Protein AF-A0A6A1VSX9-F1 (afdb_monomer)

Nearest PDB structures (foldseek):
  8qey-assembly1_A  TM=4.353E-01  e=7.539E+00  Homo sapiens

Structure (mmCIF, N/CA/C/O backbone):
data_AF-A0A6A1VSX9-F1
#
_entry.id   AF-A0A6A1VSX9-F1
#
loop_
_atom_site.group_PDB
_atom_site.id
_atom_site.type_symbol
_atom_site.label_atom_id
_atom_site.label_alt_id
_atom_site.label_comp_id
_atom_site.label_asym_id
_atom_site.label_entity_id
_atom_site.label_seq_id
_atom_site.pdb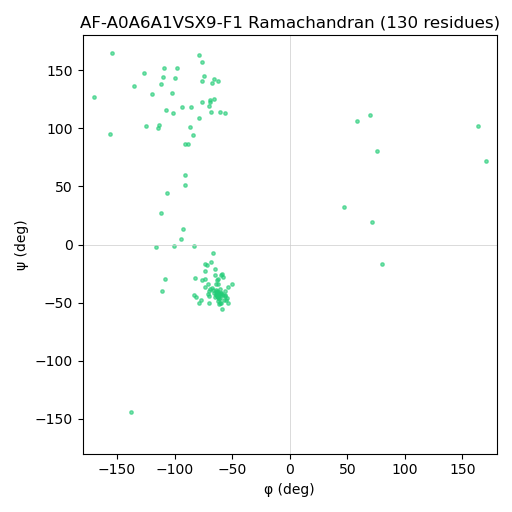x_PDB_ins_code
_atom_site.Cartn_x
_atom_site.Cartn_y
_atom_site.Cartn_z
_atom_site.occupancy
_atom_site.B_iso_or_equiv
_atom_site.auth_seq_id
_atom_site.auth_comp_id
_atom_site.auth_asym_id
_atom_site.auth_atom_id
_atom_site.pdbx_PDB_model_num
ATOM 1 N N . MET A 1 1 ? -15.365 16.028 -30.627 1.00 39.03 1 MET A N 1
ATOM 2 C CA . MET A 1 1 ? -14.387 14.936 -30.837 1.00 39.03 1 MET A CA 1
ATOM 3 C C . MET A 1 1 ? -14.257 14.168 -29.531 1.00 39.03 1 MET A C 1
ATOM 5 O O . MET A 1 1 ? -13.994 14.803 -28.519 1.00 39.03 1 MET A O 1
ATOM 9 N N . ARG A 1 2 ? -14.523 12.854 -29.510 1.00 47.75 2 ARG A N 1
ATOM 10 C CA . ARG A 1 2 ? -14.341 12.032 -28.299 1.00 47.75 2 ARG A CA 1
ATOM 11 C C . ARG A 1 2 ? -12.842 11.781 -28.134 1.00 47.75 2 ARG A C 1
ATOM 13 O O . ARG A 1 2 ? -12.223 11.285 -29.070 1.00 47.75 2 ARG A O 1
ATOM 20 N N . LYS A 1 3 ? -12.261 12.159 -26.993 1.00 51.34 3 LYS A N 1
ATOM 21 C CA . LYS A 1 3 ? -10.903 11.739 -26.628 1.00 51.34 3 LYS A CA 1
ATOM 22 C C . LYS A 1 3 ? -10.914 10.216 -26.549 1.00 51.34 3 LYS A C 1
ATOM 24 O O . LYS A 1 3 ? -11.628 9.658 -25.725 1.00 51.34 3 LYS A O 1
ATOM 29 N N . ILE A 1 4 ? -10.182 9.565 -27.441 1.00 61.75 4 ILE A N 1
ATOM 30 C CA . ILE A 1 4 ? -9.885 8.144 -27.309 1.00 61.75 4 ILE A CA 1
ATOM 31 C C . ILE A 1 4 ? -8.763 8.087 -26.280 1.00 61.75 4 ILE A C 1
ATOM 33 O O . ILE A 1 4 ? -7.661 8.570 -26.535 1.00 61.75 4 ILE A O 1
ATOM 37 N N . GLU A 1 5 ? -9.074 7.601 -25.086 1.00 64.00 5 GLU A N 1
ATOM 38 C CA . GLU A 1 5 ? -8.048 7.296 -24.102 1.00 64.00 5 GLU A CA 1
ATOM 39 C C . GLU A 1 5 ? -7.198 6.138 -24.644 1.00 64.00 5 GLU A C 1
ATOM 41 O O . GLU A 1 5 ? -7.721 5.105 -25.062 1.00 64.00 5 GLU A O 1
ATOM 46 N N . CYS A 1 6 ? -5.885 6.345 -24.709 1.00 68.31 6 CYS A N 1
ATOM 47 C CA . CYS A 1 6 ? -4.939 5.356 -25.202 1.00 68.31 6 CYS A CA 1
ATOM 48 C C . CYS A 1 6 ? -4.172 4.810 -24.000 1.00 68.31 6 CYS A C 1
ATOM 50 O O . CYS A 1 6 ? -3.473 5.563 -23.322 1.00 68.31 6 CYS A O 1
ATOM 52 N N . TYR A 1 7 ? -4.329 3.520 -23.718 1.00 69.31 7 TYR A N 1
ATOM 53 C CA . TYR A 1 7 ? -3.715 2.866 -22.565 1.00 69.31 7 TYR A CA 1
ATOM 54 C C . TYR A 1 7 ? -2.626 1.907 -23.038 1.00 69.31 7 TYR A C 1
ATOM 56 O O . TYR A 1 7 ? -2.774 1.242 -24.064 1.00 69.31 7 TYR A O 1
ATOM 64 N N . SER A 1 8 ? -1.547 1.795 -22.265 1.00 74.12 8 SER A N 1
ATOM 65 C CA . SER A 1 8 ? -0.531 0.762 -22.470 1.00 74.12 8 SER A CA 1
ATOM 66 C C . SER A 1 8 ? -0.438 -0.103 -21.221 1.00 74.12 8 SER A C 1
ATOM 68 O O . SER A 1 8 ? -0.327 0.419 -20.113 1.00 74.12 8 SER A O 1
ATOM 70 N N . VAL A 1 9 ? -0.507 -1.423 -21.393 1.00 80.44 9 VAL A N 1
ATOM 71 C CA . VAL A 1 9 ? -0.403 -2.369 -20.278 1.00 80.44 9 VAL A CA 1
ATOM 72 C C . VAL A 1 9 ? 1.070 -2.661 -20.023 1.00 80.44 9 VAL A C 1
ATOM 74 O O . VAL A 1 9 ? 1.765 -3.198 -20.886 1.00 80.44 9 VAL A O 1
ATOM 77 N N . GLN A 1 10 ? 1.539 -2.322 -18.826 1.00 82.75 10 GLN A N 1
ATOM 78 C CA . GLN A 1 10 ? 2.898 -2.606 -18.374 1.00 82.75 10 GLN A CA 1
ATOM 79 C C . GLN A 1 10 ? 2.885 -3.810 -17.436 1.00 82.75 10 GLN A C 1
ATOM 81 O O . GLN A 1 10 ? 2.101 -3.868 -16.492 1.00 82.75 10 GLN A O 1
ATOM 86 N N . LYS A 1 11 ? 3.769 -4.780 -17.683 1.00 86.88 11 LYS A N 1
ATOM 87 C CA . LYS A 1 11 ? 3.873 -5.967 -16.827 1.00 86.88 11 LYS A CA 1
ATOM 88 C C . LYS A 1 11 ? 4.553 -5.630 -15.500 1.00 86.88 11 LYS A C 1
ATOM 90 O O . LYS A 1 11 ? 5.498 -4.832 -15.444 1.00 86.88 11 LYS A O 1
ATOM 95 N N . VAL A 1 12 ? 4.092 -6.304 -14.453 1.00 89.19 12 VAL A N 1
ATOM 96 C CA . VAL A 1 12 ? 4.603 -6.209 -13.085 1.00 89.19 12 VAL A CA 1
ATOM 97 C C . VAL A 1 12 ? 4.935 -7.613 -12.581 1.00 89.19 12 VAL A C 1
ATOM 99 O O . VAL A 1 12 ? 4.300 -8.586 -12.987 1.00 89.19 12 VAL A O 1
ATOM 102 N N . ALA A 1 13 ? 5.952 -7.734 -11.728 1.00 87.88 13 ALA A N 1
ATOM 103 C CA . ALA A 1 13 ? 6.303 -9.005 -11.101 1.00 87.88 13 ALA A CA 1
ATOM 104 C C . ALA A 1 13 ? 5.210 -9.473 -10.119 1.00 87.88 13 ALA A C 1
ATOM 106 O O . ALA A 1 13 ? 4.670 -8.677 -9.353 1.00 87.88 13 ALA A O 1
ATOM 107 N N . GLY A 1 14 ? 4.908 -10.774 -10.130 1.00 85.19 14 GLY A N 1
ATOM 108 C CA . GLY A 1 14 ? 3.950 -11.415 -9.222 1.00 85.19 14 GLY A CA 1
ATOM 109 C C . GLY A 1 14 ? 4.609 -11.949 -7.948 1.00 85.19 14 GLY A C 1
ATOM 110 O O . GLY A 1 14 ? 4.576 -13.149 -7.706 1.00 85.19 14 GLY A O 1
ATOM 111 N N . ASP A 1 15 ? 5.245 -11.081 -7.159 1.00 85.75 15 ASP A N 1
ATOM 112 C CA . ASP A 1 15 ? 6.007 -11.426 -5.942 1.00 85.75 15 ASP A CA 1
ATOM 113 C C . ASP A 1 15 ? 5.345 -10.914 -4.647 1.00 85.75 15 ASP A C 1
ATOM 115 O O . ASP A 1 15 ? 6.019 -10.612 -3.662 1.00 85.75 15 ASP A O 1
ATOM 119 N N . GLY A 1 16 ? 4.020 -10.752 -4.675 1.00 84.62 16 GLY A N 1
ATOM 120 C CA . GLY A 1 16 ? 3.218 -10.168 -3.598 1.00 84.62 16 GLY A CA 1
ATOM 121 C C . GLY A 1 16 ? 3.224 -8.639 -3.549 1.00 84.62 16 GLY A C 1
ATOM 122 O O . GLY A 1 16 ? 2.302 -8.046 -3.011 1.00 84.62 16 GLY A O 1
ATOM 123 N N . ARG A 1 17 ? 4.171 -7.968 -4.215 1.00 88.88 17 ARG A N 1
ATOM 124 C CA . ARG A 1 17 ? 4.239 -6.494 -4.282 1.00 88.88 17 ARG A CA 1
ATOM 125 C C . ARG A 1 17 ? 3.528 -5.915 -5.502 1.00 88.88 17 ARG A C 1
ATOM 127 O O . ARG A 1 17 ? 3.766 -4.760 -5.846 1.00 88.88 17 ARG A O 1
ATOM 134 N N . CYS A 1 18 ? 2.723 -6.707 -6.207 1.00 90.25 18 CYS A N 1
ATOM 135 C CA . CYS A 1 18 ? 2.202 -6.349 -7.527 1.00 90.25 18 CYS A CA 1
ATOM 136 C C . CYS A 1 18 ? 1.441 -5.012 -7.525 1.00 90.25 18 CYS A C 1
ATOM 138 O O . CYS A 1 18 ? 1.720 -4.179 -8.385 1.00 90.25 18 CYS A O 1
ATOM 140 N N . LEU A 1 19 ? 0.577 -4.767 -6.532 1.00 90.12 19 LEU A N 1
ATOM 141 C CA . LEU A 1 19 ?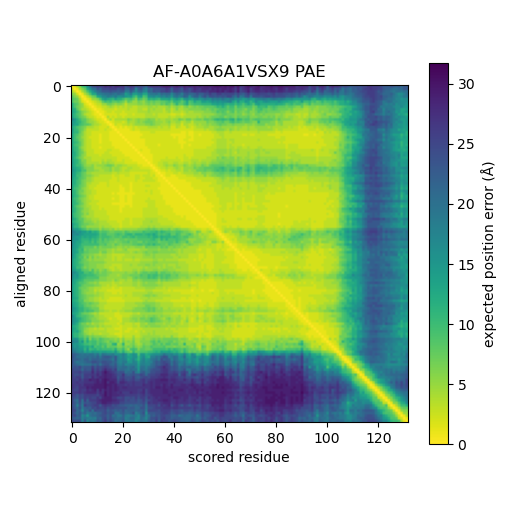 -0.137 -3.494 -6.377 1.00 90.12 19 LEU A CA 1
ATOM 142 C C . LEU A 1 19 ? 0.835 -2.312 -6.225 1.00 90.12 19 LEU A C 1
ATOM 144 O O . LEU A 1 19 ? 0.807 -1.362 -7.006 1.00 90.12 19 LEU A O 1
ATOM 148 N N . PHE A 1 20 ? 1.738 -2.393 -5.248 1.00 90.75 20 PHE A N 1
ATOM 149 C CA . PHE A 1 20 ? 2.685 -1.320 -4.942 1.00 90.75 20 PHE A CA 1
ATOM 150 C C . PHE A 1 20 ? 3.647 -1.049 -6.104 1.00 90.75 20 PHE A C 1
ATOM 152 O O . PHE A 1 20 ? 3.900 0.103 -6.450 1.00 90.75 20 PHE A O 1
ATOM 159 N N . ARG A 1 21 ? 4.135 -2.101 -6.775 1.00 91.06 21 ARG A N 1
ATOM 160 C CA . ARG A 1 21 ? 4.963 -1.969 -7.981 1.00 91.06 21 ARG A CA 1
ATOM 161 C C . ARG A 1 21 ? 4.186 -1.311 -9.123 1.00 91.06 21 ARG A C 1
ATOM 163 O O . ARG A 1 21 ? 4.760 -0.488 -9.831 1.00 91.06 21 ARG A O 1
ATOM 170 N N . ALA A 1 22 ? 2.906 -1.638 -9.313 1.00 90.00 22 ALA A N 1
ATOM 171 C CA . ALA A 1 22 ? 2.078 -1.005 -10.340 1.00 90.00 22 ALA A CA 1
ATOM 172 C C . ALA A 1 22 ? 1.930 0.505 -10.091 1.00 90.00 22 ALA A C 1
ATOM 174 O O . ALA A 1 22 ? 2.148 1.298 -11.009 1.00 90.00 22 ALA A O 1
ATOM 175 N N . LEU A 1 23 ? 1.662 0.902 -8.842 1.00 88.75 23 LEU A N 1
ATOM 176 C CA . LEU A 1 23 ? 1.581 2.308 -8.431 1.00 88.75 23 LEU A CA 1
ATOM 177 C C . LEU A 1 23 ? 2.898 3.050 -8.669 1.00 88.75 23 LEU A C 1
ATOM 179 O O . LEU A 1 23 ? 2.927 4.097 -9.312 1.00 88.75 23 LEU A O 1
ATOM 183 N N . VAL A 1 24 ? 4.006 2.478 -8.206 1.00 89.81 24 VAL A N 1
ATOM 184 C CA . VAL A 1 24 ? 5.342 3.065 -8.340 1.00 89.81 24 VAL A CA 1
ATOM 185 C C . VAL A 1 24 ? 5.766 3.212 -9.803 1.00 89.81 24 VAL A C 1
ATOM 187 O O . VAL A 1 24 ? 6.266 4.269 -10.195 1.00 89.81 24 VAL A O 1
ATOM 190 N N . LYS A 1 25 ? 5.526 2.194 -10.639 1.00 88.00 25 LYS A N 1
ATOM 191 C CA . LYS A 1 25 ? 5.773 2.282 -12.086 1.00 88.00 25 LYS A CA 1
ATOM 192 C C . LYS A 1 25 ? 4.902 3.345 -12.742 1.00 88.00 25 LYS A C 1
ATOM 194 O O . LYS A 1 25 ? 5.395 4.088 -13.585 1.00 88.00 25 LYS A O 1
ATOM 199 N N . GLY A 1 26 ? 3.633 3.433 -12.346 1.00 84.12 26 GLY A N 1
ATOM 200 C CA . GLY A 1 26 ? 2.711 4.459 -12.822 1.00 84.12 26 GLY A CA 1
ATOM 201 C C . GLY A 1 26 ? 3.180 5.873 -12.484 1.00 84.12 26 GLY A C 1
ATOM 202 O O . GLY A 1 26 ? 3.227 6.742 -13.353 1.00 84.12 26 GLY A O 1
ATOM 203 N N . MET A 1 27 ? 3.616 6.090 -11.243 1.00 84.12 27 MET A N 1
ATOM 204 C CA . MET A 1 27 ? 4.187 7.363 -10.804 1.00 84.12 27 MET A CA 1
ATOM 205 C C . MET A 1 27 ? 5.463 7.730 -11.560 1.00 84.12 27 MET A C 1
ATOM 207 O O . MET A 1 27 ? 5.630 8.887 -11.945 1.00 84.12 27 MET A O 1
ATOM 211 N N . ALA A 1 28 ? 6.364 6.769 -11.774 1.00 84.69 28 ALA A N 1
ATOM 212 C CA . ALA A 1 28 ? 7.580 6.993 -12.551 1.00 84.69 28 ALA A CA 1
ATOM 213 C C . ALA A 1 28 ? 7.244 7.372 -13.999 1.00 84.69 28 ALA A C 1
ATOM 215 O O . ALA A 1 28 ? 7.735 8.379 -14.506 1.00 84.69 28 ALA A O 1
ATOM 216 N N . PHE A 1 29 ? 6.307 6.649 -14.617 1.00 84.06 29 PHE A N 1
ATOM 217 C CA . PHE A 1 29 ? 5.832 6.945 -15.965 1.00 84.06 29 PHE A CA 1
ATOM 218 C C . PHE A 1 29 ? 5.257 8.366 -16.077 1.00 84.06 29 PHE A C 1
ATOM 220 O O . PHE A 1 29 ? 5.617 9.099 -16.996 1.00 84.06 29 PHE A O 1
ATOM 227 N N . ASN A 1 30 ? 4.452 8.803 -15.102 1.00 78.94 30 ASN A N 1
ATOM 228 C CA . ASN A 1 30 ? 3.916 10.170 -15.054 1.00 78.94 30 ASN A CA 1
ATOM 229 C C . ASN A 1 30 ? 5.008 11.239 -14.915 1.00 78.94 30 ASN A C 1
ATOM 231 O O . ASN A 1 30 ? 4.851 12.354 -15.409 1.00 78.94 30 ASN A O 1
ATOM 235 N N . LYS A 1 31 ? 6.123 10.903 -14.259 1.00 79.94 31 LYS A N 1
ATOM 236 C CA . LYS A 1 31 ? 7.306 11.768 -14.133 1.00 79.94 31 LYS A CA 1
ATOM 237 C C . LYS A 1 31 ? 8.237 11.692 -15.349 1.00 79.94 31 LYS A C 1
ATOM 239 O O . LYS A 1 31 ? 9.252 12.383 -15.368 1.00 79.94 31 LYS A O 1
ATOM 244 N N . GLY A 1 32 ? 7.919 10.869 -16.350 1.00 82.19 32 GLY A N 1
ATOM 245 C CA . GLY A 1 32 ? 8.774 10.632 -17.514 1.00 82.19 32 GLY A CA 1
ATOM 246 C C . GLY A 1 32 ? 10.030 9.817 -17.196 1.00 82.19 32 GLY A C 1
ATOM 247 O O . GLY A 1 32 ? 10.990 9.859 -17.962 1.00 82.19 32 GLY A O 1
ATOM 248 N N . THR A 1 33 ? 10.047 9.093 -16.075 1.00 83.81 33 THR A N 1
ATOM 249 C CA . THR A 1 33 ? 11.161 8.234 -15.665 1.00 83.81 33 THR A CA 1
ATOM 250 C C . THR A 1 33 ? 10.793 6.756 -15.788 1.00 83.81 33 THR A C 1
ATOM 252 O O . THR A 1 33 ? 9.634 6.356 -15.682 1.00 83.81 33 THR A O 1
ATOM 255 N N . SER A 1 34 ? 11.798 5.916 -16.022 1.00 86.81 34 SER A N 1
ATOM 256 C CA . SER A 1 34 ? 11.663 4.458 -15.992 1.00 86.81 34 SER A CA 1
ATOM 257 C C . SER A 1 34 ? 12.438 3.905 -14.809 1.00 86.81 34 SER A C 1
ATOM 259 O O . SER A 1 34 ? 13.569 4.329 -14.580 1.00 86.81 34 SER A O 1
ATOM 261 N N . LEU A 1 35 ? 11.862 2.937 -14.105 1.00 87.62 35 LEU A N 1
ATOM 262 C CA . LEU A 1 35 ? 12.519 2.268 -12.987 1.00 87.62 35 LEU A CA 1
ATOM 263 C C . LEU A 1 35 ? 13.095 0.930 -13.432 1.00 87.62 35 LEU A C 1
ATOM 265 O O . LEU A 1 35 ? 12.495 0.218 -14.240 1.00 87.62 35 LEU A O 1
ATOM 269 N N . ASN A 1 36 ? 14.251 0.573 -12.883 1.00 91.94 36 ASN A N 1
ATOM 270 C CA . ASN A 1 36 ? 14.779 -0.777 -13.018 1.00 91.94 36 ASN A CA 1
ATOM 271 C C . ASN A 1 36 ? 14.075 -1.742 -12.028 1.00 91.94 36 ASN A C 1
ATOM 273 O O . ASN A 1 36 ? 13.471 -1.299 -11.049 1.00 91.94 36 ASN A O 1
ATOM 277 N N . PRO A 1 37 ? 14.154 -3.075 -12.218 1.00 91.00 37 PRO A N 1
ATOM 278 C CA . PRO A 1 37 ? 13.428 -4.033 -11.372 1.00 91.00 37 PRO A CA 1
ATOM 279 C C . PRO A 1 37 ? 13.759 -3.969 -9.873 1.00 91.00 37 PRO A C 1
ATOM 281 O O . PRO A 1 37 ? 12.938 -4.383 -9.046 1.00 91.00 37 PRO A O 1
ATOM 284 N N . ARG A 1 38 ? 14.961 -3.489 -9.527 1.00 91.88 38 ARG A N 1
ATOM 285 C CA . ARG A 1 38 ? 15.415 -3.315 -8.145 1.00 91.88 38 ARG A CA 1
ATOM 286 C C . ARG A 1 38 ? 14.793 -2.065 -7.526 1.00 91.88 38 ARG A C 1
ATOM 288 O O . ARG A 1 38 ? 14.224 -2.179 -6.448 1.00 91.88 38 ARG A O 1
ATOM 295 N N . GLU A 1 39 ? 14.833 -0.936 -8.224 1.00 91.56 39 GLU A N 1
ATOM 296 C CA . GLU A 1 39 ? 14.180 0.313 -7.810 1.00 91.56 39 GLU A CA 1
ATOM 297 C C . GLU A 1 39 ? 12.669 0.129 -7.681 1.00 91.56 39 GLU A C 1
ATOM 299 O O . GLU A 1 39 ? 12.080 0.572 -6.703 1.00 91.56 39 GLU A O 1
ATOM 304 N N . GLU A 1 40 ? 12.033 -0.580 -8.622 1.00 89.75 40 GLU A N 1
ATOM 305 C CA . GLU A 1 40 ? 10.612 -0.931 -8.515 1.00 89.75 40 GLU A CA 1
ATOM 306 C C . GLU A 1 40 ? 10.311 -1.683 -7.216 1.00 89.75 40 GLU A C 1
ATOM 308 O O . GLU A 1 40 ? 9.272 -1.455 -6.605 1.00 89.75 40 GLU A O 1
ATOM 313 N N . ARG A 1 41 ? 11.201 -2.596 -6.804 1.00 91.56 41 ARG A N 1
ATOM 314 C CA . ARG A 1 41 ? 11.034 -3.376 -5.575 1.00 91.56 41 ARG A CA 1
ATOM 315 C C . ARG A 1 41 ? 11.212 -2.506 -4.337 1.00 91.56 41 ARG A C 1
ATOM 317 O O . ARG A 1 41 ? 10.376 -2.571 -3.448 1.00 91.56 41 ARG A O 1
ATOM 324 N N . GLU A 1 42 ? 12.299 -1.739 -4.287 1.00 92.19 42 GLU A N 1
ATOM 325 C CA . GLU A 1 42 ? 12.651 -0.889 -3.144 1.00 92.19 42 GLU A CA 1
ATOM 326 C C . GLU A 1 42 ? 11.561 0.166 -2.916 1.00 92.19 42 GLU A C 1
ATOM 328 O O . GLU A 1 42 ? 10.948 0.186 -1.856 1.00 92.19 42 GLU A O 1
ATOM 333 N N . ASN A 1 43 ? 11.180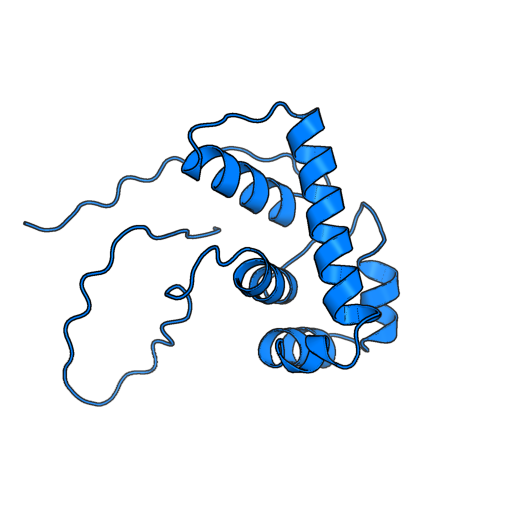 0.902 -3.960 1.00 90.44 43 ASN A N 1
ATOM 334 C CA . ASN A 1 43 ? 10.103 1.890 -3.885 1.00 90.44 43 ASN A CA 1
ATOM 335 C C . ASN A 1 43 ? 8.738 1.265 -3.527 1.00 90.44 43 ASN A C 1
ATOM 337 O O . ASN A 1 43 ? 7.916 1.904 -2.874 1.00 90.44 43 ASN A O 1
ATOM 341 N N . ALA A 1 44 ? 8.459 0.032 -3.972 1.00 90.75 44 ALA A N 1
ATOM 342 C CA . ALA A 1 44 ? 7.225 -0.669 -3.614 1.00 90.75 44 ALA A CA 1
ATOM 343 C C . ALA A 1 44 ? 7.204 -1.083 -2.135 1.00 90.75 44 ALA A C 1
ATOM 345 O O . ALA A 1 44 ? 6.162 -0.987 -1.487 1.00 90.75 44 ALA A O 1
ATOM 346 N N . ASP A 1 45 ? 8.339 -1.538 -1.600 1.00 91.62 45 ASP A N 1
ATOM 347 C CA . ASP A 1 45 ? 8.482 -1.843 -0.177 1.00 91.62 45 ASP A CA 1
ATOM 348 C C . ASP A 1 45 ? 8.397 -0.567 0.679 1.00 91.62 45 ASP A C 1
ATOM 350 O O . ASP A 1 45 ? 7.715 -0.585 1.704 1.00 91.62 45 ASP A O 1
ATOM 354 N N . ASP A 1 46 ? 8.979 0.546 0.225 1.00 91.31 46 ASP A N 1
ATOM 355 C CA . ASP A 1 46 ? 8.875 1.850 0.892 1.00 91.31 46 ASP A CA 1
ATOM 356 C C . ASP A 1 46 ? 7.425 2.346 0.934 1.00 91.31 46 ASP A C 1
ATOM 358 O O . ASP A 1 46 ? 6.933 2.755 1.986 1.00 91.31 46 ASP A O 1
ATOM 362 N N . LEU A 1 47 ? 6.698 2.242 -0.186 1.00 90.00 47 LEU A N 1
ATOM 363 C CA . LEU A 1 47 ? 5.286 2.619 -0.239 1.00 90.00 47 LEU A CA 1
ATOM 364 C C . LEU A 1 47 ? 4.431 1.757 0.700 1.00 90.00 47 LEU A C 1
ATOM 366 O O . LEU A 1 47 ? 3.587 2.277 1.430 1.00 90.00 47 LEU A O 1
ATOM 370 N N . ARG A 1 48 ? 4.671 0.444 0.732 1.00 91.12 48 ARG A N 1
ATOM 371 C CA . ARG A 1 48 ? 3.990 -0.469 1.660 1.00 91.12 48 ARG A CA 1
ATOM 372 C C . ARG A 1 48 ? 4.257 -0.089 3.118 1.00 91.12 48 ARG A C 1
ATOM 374 O O . ARG A 1 48 ? 3.334 -0.108 3.934 1.00 91.12 48 ARG A O 1
ATOM 381 N N . MET A 1 49 ? 5.497 0.270 3.449 1.00 90.81 49 MET A N 1
ATOM 382 C CA . MET A 1 49 ? 5.861 0.710 4.797 1.00 90.81 49 MET A CA 1
ATOM 383 C C . MET A 1 49 ? 5.223 2.050 5.167 1.00 90.81 49 MET A C 1
ATOM 385 O O . MET A 1 49 ? 4.757 2.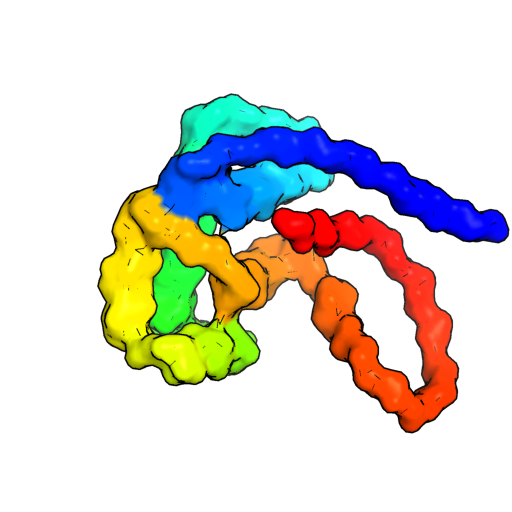184 6.296 1.00 90.81 49 MET A O 1
ATOM 389 N N . ALA A 1 50 ? 5.103 2.987 4.226 1.00 90.06 50 ALA A N 1
ATOM 390 C CA . ALA A 1 50 ? 4.392 4.245 4.449 1.00 90.06 50 ALA A CA 1
ATOM 391 C C . ALA A 1 50 ? 2.897 4.015 4.745 1.00 90.06 50 ALA A C 1
ATOM 393 O O . ALA A 1 50 ? 2.354 4.577 5.695 1.00 90.06 50 ALA A O 1
ATOM 394 N N . VAL A 1 51 ? 2.236 3.124 3.992 1.00 90.25 51 VAL A N 1
ATOM 395 C CA . VAL A 1 51 ? 0.838 2.736 4.262 1.00 90.25 51 VAL A CA 1
ATOM 396 C C . VAL A 1 51 ? 0.700 2.127 5.658 1.00 90.25 51 VAL A C 1
ATOM 398 O O . VAL A 1 51 ? -0.219 2.476 6.403 1.00 90.25 51 VAL A O 1
ATOM 401 N N . LYS A 1 52 ? 1.629 1.245 6.044 1.00 91.50 52 LYS A N 1
ATOM 402 C CA . LYS A 1 52 ? 1.665 0.677 7.394 1.00 91.50 52 LYS A CA 1
ATOM 403 C C . LYS A 1 52 ? 1.821 1.772 8.450 1.00 91.50 52 LYS A C 1
ATOM 405 O O . LYS A 1 52 ? 1.054 1.770 9.401 1.00 91.50 52 LYS A O 1
ATOM 410 N N . GLU A 1 53 ? 2.778 2.681 8.324 1.00 89.88 53 GLU A N 1
ATOM 411 C CA . GLU A 1 53 ? 3.032 3.731 9.322 1.00 89.88 53 GLU A CA 1
ATOM 412 C C . GLU A 1 53 ? 1.768 4.565 9.591 1.00 89.88 53 GLU A C 1
ATOM 414 O O . GLU A 1 53 ? 1.314 4.708 10.732 1.00 89.88 53 GLU A O 1
ATOM 419 N N . VAL A 1 54 ? 1.113 5.003 8.520 1.00 89.56 54 VAL A N 1
ATOM 420 C CA . VAL A 1 54 ? -0.104 5.820 8.576 1.00 89.56 54 VAL A CA 1
ATOM 421 C C . VAL A 1 54 ? -1.266 5.047 9.199 1.00 89.56 54 VAL A C 1
ATOM 423 O O . VAL A 1 54 ? -1.965 5.550 10.082 1.00 89.56 54 VAL A O 1
ATOM 426 N N . ILE A 1 55 ? -1.461 3.789 8.793 1.00 90.38 55 ILE A N 1
ATOM 427 C CA . ILE A 1 55 ? -2.588 2.979 9.260 1.00 90.38 55 ILE A CA 1
ATOM 428 C C . ILE A 1 55 ? -2.342 2.335 10.622 1.00 90.38 55 ILE A C 1
ATOM 430 O O . ILE A 1 55 ? -3.289 2.138 11.371 1.00 90.38 55 ILE A O 1
ATOM 434 N N . CYS A 1 56 ? -1.112 2.027 11.010 1.00 91.06 56 CYS A N 1
ATOM 435 C CA . CYS A 1 56 ? -0.809 1.225 12.199 1.00 91.06 56 CYS A CA 1
ATOM 436 C C . CYS A 1 56 ? -0.205 2.035 13.340 1.00 91.06 56 CYS A C 1
ATOM 438 O O . CYS A 1 56 ? -0.480 1.727 14.502 1.00 91.06 56 CYS A O 1
ATOM 440 N N . GLU A 1 57 ? 0.527 3.102 13.038 1.00 87.94 57 GLU A N 1
ATOM 441 C CA . GLU A 1 57 ? 1.325 3.828 14.028 1.00 87.94 57 GLU A CA 1
ATOM 442 C C . GLU A 1 57 ? 0.733 5.221 14.297 1.00 87.94 57 GLU A C 1
ATOM 444 O O . GLU A 1 57 ? 0.581 5.621 15.455 1.00 87.94 57 GLU A O 1
ATOM 449 N N . ASN A 1 58 ? 0.252 5.922 13.264 1.00 85.25 58 ASN A N 1
ATOM 450 C CA . ASN A 1 58 ? -0.263 7.283 13.415 1.00 85.25 58 ASN A CA 1
ATOM 451 C C . ASN A 1 58 ? -1.773 7.354 13.707 1.00 85.25 58 ASN A C 1
ATOM 453 O O . ASN A 1 58 ? -2.599 7.549 12.823 1.00 85.25 58 ASN A O 1
ATOM 457 N N . VAL A 1 59 ? -2.163 7.271 14.983 1.00 81.56 59 VAL A N 1
ATOM 458 C CA . VAL A 1 59 ? -3.584 7.315 15.404 1.00 81.56 59 VAL A CA 1
ATOM 459 C C . VAL A 1 59 ? -4.318 8.598 14.970 1.00 81.56 59 VAL A C 1
ATOM 461 O O . VAL A 1 59 ? -5.538 8.569 14.793 1.00 81.56 59 VAL A O 1
ATOM 464 N N . LYS A 1 60 ? -3.608 9.724 14.818 1.00 81.12 60 LYS A N 1
ATOM 465 C CA . LYS A 1 60 ? -4.212 11.008 14.428 1.00 81.12 60 LYS A CA 1
ATOM 466 C C . LYS A 1 60 ? -4.474 11.065 12.926 1.00 81.12 60 LYS A C 1
ATOM 468 O O . LYS A 1 60 ? -5.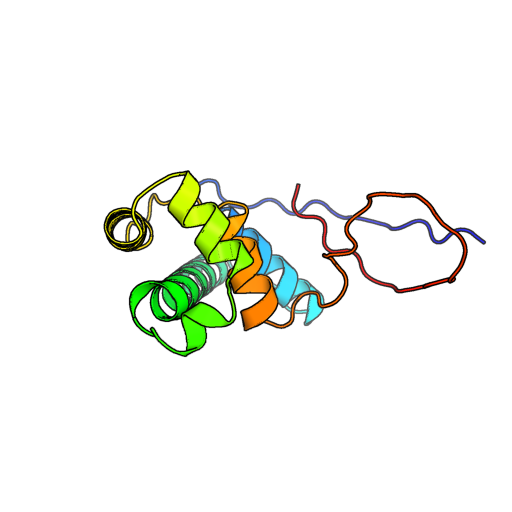597 11.367 12.534 1.00 81.12 60 LYS A O 1
ATOM 473 N N . GLU A 1 61 ? -3.470 10.744 12.113 1.00 77.38 61 GLU A N 1
ATOM 474 C CA . GLU A 1 61 ? -3.58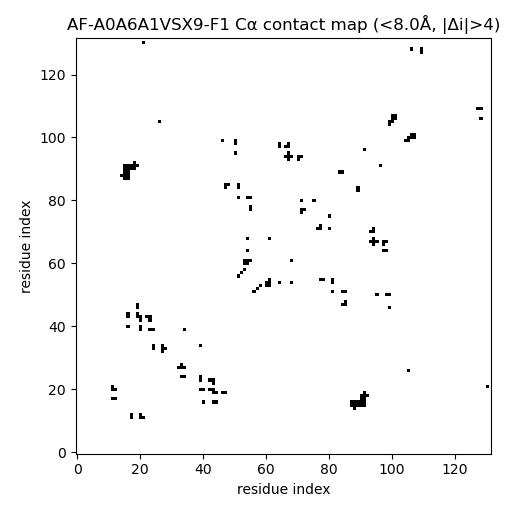4 10.762 10.648 1.00 77.38 61 GLU A CA 1
ATOM 475 C C . GLU A 1 61 ? -4.466 9.638 10.132 1.00 77.38 61 GLU A C 1
ATOM 477 O O . GLU A 1 61 ? -5.243 9.859 9.215 1.00 77.38 61 GLU A O 1
ATOM 482 N N . ARG A 1 62 ? -4.459 8.471 10.782 1.00 84.31 62 ARG A N 1
ATOM 483 C CA . ARG A 1 62 ? -5.310 7.333 10.422 1.00 84.31 62 ARG A CA 1
ATOM 484 C C . ARG A 1 62 ? -6.789 7.705 10.260 1.00 84.31 62 ARG A C 1
ATOM 486 O O . ARG A 1 62 ? -7.464 7.143 9.407 1.00 84.31 62 ARG A O 1
ATOM 493 N N . ARG A 1 63 ? -7.299 8.666 11.043 1.00 82.81 63 ARG A N 1
ATOM 494 C CA . ARG A 1 63 ? -8.694 9.142 10.946 1.00 82.81 63 ARG A CA 1
ATOM 495 C C . ARG A 1 63 ? -9.013 9.837 9.621 1.00 82.81 63 ARG A C 1
ATOM 497 O O . ARG A 1 63 ? -10.176 9.922 9.260 1.00 82.81 63 ARG A O 1
ATOM 504 N N . GLN A 1 64 ? -8.005 10.328 8.905 1.00 83.94 64 GLN A N 1
ATOM 505 C CA . GLN A 1 64 ? -8.169 10.907 7.570 1.00 83.94 64 GLN A CA 1
ATOM 506 C C . GLN A 1 64 ? -8.435 9.831 6.507 1.00 83.94 64 GLN A C 1
ATOM 508 O O . GLN A 1 64 ? -8.948 10.143 5.441 1.00 83.94 64 GLN A O 1
ATOM 513 N N . TYR A 1 65 ? -8.141 8.567 6.820 1.00 86.50 65 TYR A N 1
ATOM 514 C CA . TYR A 1 65 ? -8.295 7.412 5.940 1.00 86.50 65 TYR A CA 1
ATOM 515 C C . TYR A 1 65 ? -9.494 6.555 6.372 1.00 86.50 65 TYR A C 1
ATOM 517 O O . TYR A 1 65 ? -9.391 5.333 6.464 1.00 86.50 65 TYR A O 1
ATOM 525 N N . GLU A 1 66 ? -10.629 7.189 6.692 1.00 86.12 66 GLU A N 1
ATOM 526 C CA . GLU A 1 66 ? -11.822 6.504 7.215 1.00 86.12 66 GLU A CA 1
ATOM 527 C C . GLU A 1 66 ? -12.314 5.385 6.290 1.00 86.12 66 GLU A C 1
ATOM 529 O O . GLU A 1 66 ? -12.583 4.284 6.762 1.00 86.12 66 GLU A O 1
ATOM 534 N N . GLU A 1 67 ? -12.363 5.620 4.978 1.00 86.44 67 GLU A N 1
ATOM 535 C CA . GLU A 1 67 ? -12.813 4.606 4.014 1.00 86.44 67 GLU A CA 1
ATOM 536 C C . GLU A 1 67 ? -11.869 3.393 3.982 1.00 86.44 67 GLU A C 1
ATOM 538 O O . GLU A 1 67 ? -12.329 2.252 4.048 1.00 86.44 67 GLU A O 1
ATOM 543 N N . ALA A 1 68 ? -10.552 3.624 4.001 1.00 88.19 68 ALA A N 1
ATOM 544 C CA . ALA A 1 68 ? -9.560 2.552 4.085 1.00 88.19 68 ALA A CA 1
ATOM 545 C C . ALA A 1 68 ? -9.660 1.780 5.408 1.00 88.19 68 ALA A C 1
ATOM 547 O O . ALA A 1 68 ? -9.577 0.554 5.429 1.00 88.19 68 ALA A O 1
ATOM 548 N N . LEU A 1 69 ? -9.877 2.483 6.524 1.00 90.00 69 LEU A N 1
ATOM 549 C CA . LEU A 1 69 ? -10.057 1.850 7.826 1.00 90.00 69 LEU A CA 1
ATOM 550 C C . LEU A 1 69 ? -11.298 0.974 7.881 1.00 90.00 69 LEU A C 1
ATOM 552 O O . LEU A 1 69 ? -11.241 -0.120 8.443 1.00 90.00 69 LEU A O 1
ATOM 556 N N . VAL A 1 70 ? -12.417 1.452 7.340 1.00 89.44 70 VAL A N 1
ATOM 557 C CA . VAL A 1 70 ? -13.652 0.670 7.269 1.00 89.44 70 VAL A CA 1
ATOM 558 C C . VAL A 1 70 ? -13.412 -0.579 6.426 1.00 89.44 70 VAL A C 1
ATOM 560 O O . VAL A 1 70 ? -13.715 -1.671 6.897 1.00 89.44 70 VAL A O 1
ATOM 563 N N . ALA A 1 71 ? -12.783 -0.451 5.253 1.00 89.25 71 ALA A N 1
ATOM 564 C CA . ALA A 1 71 ? -12.462 -1.597 4.404 1.00 89.25 71 ALA A CA 1
ATOM 565 C C . ALA A 1 71 ? -11.610 -2.647 5.145 1.00 89.25 71 ALA A C 1
ATOM 567 O O . ALA A 1 71 ? -11.980 -3.818 5.195 1.00 89.25 71 ALA A O 1
ATOM 568 N N . ILE A 1 72 ? -10.539 -2.221 5.826 1.00 90.06 72 ILE A N 1
ATOM 569 C CA . ILE A 1 72 ? -9.674 -3.121 6.609 1.00 90.06 72 ILE A CA 1
ATOM 570 C C . ILE A 1 72 ? -10.451 -3.792 7.748 1.00 90.06 72 ILE A C 1
ATOM 572 O O . ILE A 1 72 ? -10.350 -5.001 7.949 1.00 90.06 72 ILE A O 1
ATOM 576 N N . THR A 1 73 ? -11.208 -3.008 8.522 1.00 90.56 73 THR A N 1
ATOM 577 C CA . THR A 1 73 ? -11.859 -3.482 9.756 1.00 90.56 73 THR A CA 1
ATOM 578 C C . THR A 1 73 ? -13.059 -4.392 9.514 1.00 90.56 73 THR A C 1
ATOM 580 O O . THR A 1 73 ? -13.400 -5.177 10.401 1.00 90.56 73 THR A O 1
ATOM 583 N N . VAL A 1 74 ? -13.682 -4.315 8.334 1.00 91.00 74 VAL A N 1
ATOM 584 C CA . VAL A 1 74 ? -14.740 -5.241 7.906 1.00 91.00 74 VAL A CA 1
ATOM 585 C C . VAL A 1 74 ? -14.177 -6.641 7.655 1.00 91.00 74 VAL A C 1
ATOM 587 O O . VAL A 1 74 ? -14.824 -7.627 8.008 1.00 91.00 74 VAL A O 1
ATOM 590 N N . GLU A 1 75 ? -12.977 -6.741 7.084 1.00 85.06 75 GLU A N 1
ATOM 591 C CA . GLU A 1 75 ? -12.348 -8.028 6.777 1.00 85.06 75 GLU A CA 1
ATOM 592 C C . GLU A 1 75 ? -11.617 -8.632 7.980 1.00 85.06 75 GLU A C 1
ATOM 594 O O . GLU A 1 75 ? -11.726 -9.833 8.248 1.00 85.06 75 GLU A O 1
ATOM 599 N N . GLU A 1 76 ? -10.860 -7.822 8.725 1.00 88.50 76 GLU A N 1
ATOM 600 C CA . GLU A 1 76 ? -10.100 -8.290 9.879 1.00 88.50 76 GLU A CA 1
ATOM 601 C C . GLU A 1 76 ? -9.825 -7.205 10.929 1.00 88.50 76 GLU A C 1
ATOM 603 O O . GLU A 1 76 ? -9.919 -6.005 10.703 1.00 88.50 76 GLU A O 1
ATOM 608 N N . SER A 1 77 ? -9.424 -7.618 12.135 1.00 93.12 77 SER A N 1
ATOM 609 C CA . SER A 1 77 ? -9.002 -6.656 13.159 1.00 93.12 77 SER A CA 1
ATOM 610 C C . SER A 1 77 ? -7.761 -5.874 12.706 1.00 93.12 77 SER A C 1
ATOM 612 O O . SER A 1 77 ? -6.794 -6.482 12.237 1.00 93.12 77 SER A O 1
ATOM 614 N N . LEU A 1 78 ? -7.709 -4.572 13.001 1.00 91.69 78 LEU A N 1
ATOM 615 C CA . LEU A 1 78 ? -6.567 -3.714 12.658 1.00 91.69 78 LEU A CA 1
ATOM 616 C C . LEU A 1 78 ? -5.217 -4.262 13.158 1.00 91.69 78 LEU A C 1
ATOM 618 O O . LEU A 1 78 ? -4.207 -4.172 12.471 1.00 91.69 78 LEU A O 1
ATOM 622 N N . LYS A 1 79 ? -5.190 -4.894 14.339 1.00 92.50 79 LYS A N 1
ATOM 623 C CA . LYS A 1 79 ? -3.973 -5.519 14.883 1.00 92.50 79 LYS A CA 1
ATOM 624 C C . LYS A 1 79 ? -3.427 -6.617 13.963 1.00 92.50 79 LYS A C 1
ATOM 626 O O . LYS A 1 79 ? -2.219 -6.714 13.778 1.00 92.50 79 LYS A O 1
ATOM 631 N N . ARG A 1 80 ? -4.314 -7.444 13.409 1.00 93.50 80 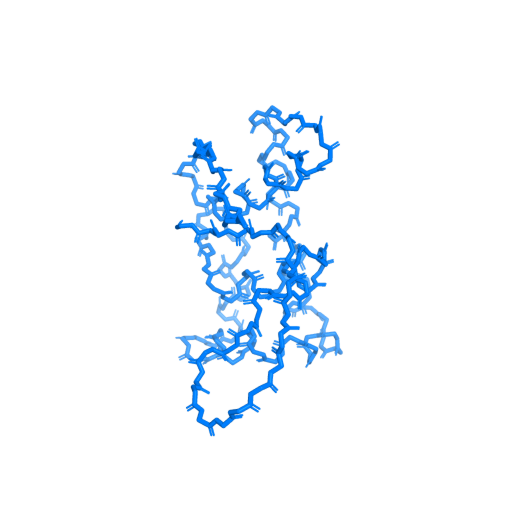ARG A N 1
ATOM 632 C CA . ARG A 1 80 ? -3.956 -8.546 12.509 1.00 93.50 80 ARG A CA 1
ATOM 633 C C . ARG A 1 80 ? -3.495 -8.013 11.155 1.00 93.50 80 ARG A C 1
ATOM 635 O O . ARG A 1 80 ? -2.456 -8.453 10.672 1.00 93.50 80 ARG A O 1
ATOM 642 N N . TYR A 1 81 ? -4.192 -7.010 10.626 1.00 93.94 81 TYR A N 1
ATOM 643 C CA . TYR A 1 81 ? -3.773 -6.281 9.431 1.00 93.94 81 TYR A CA 1
ATOM 644 C C . TYR A 1 81 ? -2.341 -5.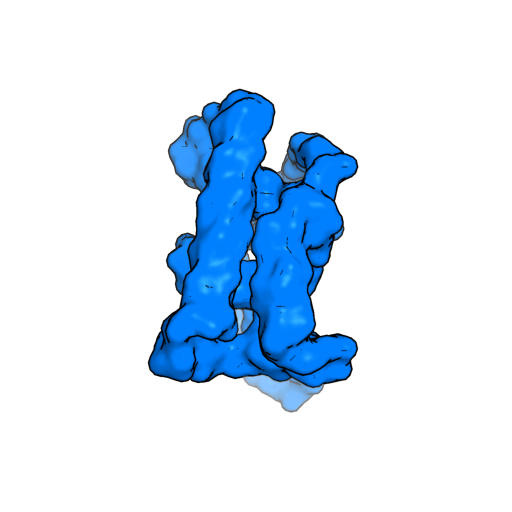739 9.570 1.00 93.94 81 TYR A C 1
ATOM 646 O O . TYR A 1 81 ? -1.478 -6.043 8.749 1.00 93.94 81 TYR A O 1
ATOM 654 N N . CYS A 1 82 ? -2.042 -5.042 10.671 1.00 93.75 82 CYS A N 1
ATOM 655 C CA . CYS A 1 82 ? -0.721 -4.458 10.911 1.00 93.75 82 CYS A CA 1
ATOM 656 C C . CYS A 1 82 ? 0.412 -5.491 10.999 1.00 93.75 82 CYS A C 1
ATOM 658 O O . CYS A 1 82 ? 1.541 -5.193 10.627 1.00 93.75 82 CYS A O 1
ATOM 660 N N . GLN A 1 83 ? 0.120 -6.715 11.449 1.00 92.81 83 GLN A N 1
ATOM 661 C CA . GLN A 1 83 ? 1.086 -7.820 11.439 1.00 92.81 83 GLN A CA 1
ATOM 662 C C . GLN A 1 83 ? 1.279 -8.417 10.042 1.00 92.81 83 GLN A C 1
ATOM 664 O O . GLN A 1 83 ? 2.341 -8.951 9.728 1.00 92.81 83 GLN A O 1
ATOM 669 N N . ARG A 1 84 ? 0.240 -8.379 9.204 1.00 93.00 84 ARG A N 1
ATOM 670 C CA . ARG A 1 84 ? 0.267 -8.955 7.860 1.00 93.00 84 ARG A CA 1
ATOM 671 C C . ARG A 1 84 ? 0.936 -8.036 6.856 1.00 93.00 84 ARG A C 1
ATOM 673 O O . ARG A 1 84 ? 1.764 -8.531 6.102 1.00 93.00 84 ARG A O 1
ATOM 680 N N . ILE A 1 85 ? 0.619 -6.741 6.872 1.00 92.88 85 ILE A N 1
ATOM 681 C CA . ILE A 1 85 ? 1.164 -5.773 5.911 1.00 92.88 85 ILE A CA 1
ATOM 682 C C . ILE A 1 85 ? 2.690 -5.695 5.960 1.00 92.88 85 ILE A C 1
ATOM 684 O O . ILE A 1 85 ? 3.308 -5.396 4.948 1.00 92.88 85 ILE A O 1
ATOM 688 N N . GLU A 1 86 ? 3.321 -6.012 7.095 1.00 90.69 86 GLU A N 1
ATOM 689 C CA . GLU A 1 86 ? 4.782 -6.082 7.225 1.00 90.69 86 GLU A CA 1
ATOM 690 C C . GLU A 1 86 ? 5.411 -7.194 6.381 1.00 90.69 86 GLU A C 1
ATOM 692 O O . GLU A 1 86 ? 6.577 -7.083 5.987 1.00 90.69 86 GLU A O 1
ATOM 697 N N . ARG A 1 87 ? 4.661 -8.259 6.088 1.00 90.62 87 ARG A N 1
ATOM 698 C CA . ARG A 1 87 ? 5.216 -9.428 5.427 1.00 90.62 87 ARG A CA 1
ATOM 699 C C . ARG A 1 87 ? 5.438 -9.171 3.932 1.00 90.62 87 ARG A C 1
ATOM 701 O O . ARG A 1 87 ? 4.590 -8.584 3.265 1.00 90.62 87 ARG A O 1
ATOM 708 N N . PRO A 1 88 ? 6.549 -9.666 3.364 1.00 83.75 88 PRO A N 1
ATOM 709 C CA . PRO A 1 88 ? 6.870 -9.475 1.952 1.00 83.75 88 PRO A CA 1
ATOM 710 C C . PRO A 1 88 ? 5.930 -10.222 0.994 1.00 83.75 88 PRO A C 1
ATOM 712 O O . PRO A 1 88 ? 5.972 -9.949 -0.201 1.00 83.75 88 PRO A O 1
ATOM 715 N N . ASP A 1 89 ? 5.143 -11.178 1.492 1.00 85.00 89 ASP A N 1
ATOM 716 C CA . ASP A 1 89 ? 4.129 -11.944 0.763 1.00 85.00 89 ASP A CA 1
ATOM 717 C C . ASP A 1 89 ? 2.718 -11.339 0.887 1.00 85.00 89 ASP A C 1
ATOM 719 O O . ASP A 1 89 ? 1.759 -11.928 0.394 1.00 85.00 89 ASP A O 1
ATOM 723 N N . PHE A 1 90 ? 2.575 -10.174 1.528 1.00 88.94 90 PHE A N 1
ATOM 724 C CA . PHE A 1 90 ? 1.303 -9.468 1.647 1.00 88.94 90 PHE A CA 1
ATOM 725 C C . PHE A 1 90 ? 0.848 -8.908 0.302 1.00 88.94 90 PHE A C 1
ATOM 727 O O . PHE A 1 90 ? 1.557 -8.111 -0.307 1.00 88.94 90 PHE A O 1
ATOM 734 N N . TRP A 1 91 ? -0.347 -9.299 -0.136 1.00 88.75 91 TRP A N 1
ATOM 735 C CA . TRP A 1 91 ? -0.970 -8.772 -1.346 1.00 88.75 91 TRP A CA 1
ATOM 736 C C . TRP A 1 91 ? -1.872 -7.611 -0.951 1.00 88.75 91 TRP A C 1
ATOM 738 O O . TRP A 1 91 ? -2.807 -7.808 -0.178 1.00 88.75 91 TRP A O 1
ATOM 748 N N . GLY A 1 92 ? -1.573 -6.420 -1.463 1.00 86.88 92 GLY A N 1
ATOM 749 C CA . GLY A 1 92 ? -2.447 -5.266 -1.278 1.00 86.88 92 GLY A CA 1
ATOM 750 C C . GLY A 1 92 ? -3.685 -5.336 -2.174 1.00 86.88 92 GLY A C 1
ATOM 751 O O . GLY A 1 92 ? -3.664 -5.982 -3.226 1.00 86.88 92 GLY A O 1
ATOM 752 N N . GLY A 1 93 ? -4.738 -4.638 -1.767 1.00 87.81 93 GLY A N 1
ATOM 753 C CA . GLY A 1 93 ? -6.004 -4.501 -2.472 1.00 87.81 93 GLY A CA 1
ATOM 754 C C . GLY A 1 93 ? -6.531 -3.066 -2.438 1.00 87.81 93 GLY A C 1
ATOM 755 O O . GLY A 1 93 ? -5.774 -2.098 -2.519 1.00 87.81 93 GLY A O 1
ATOM 756 N N . GLU A 1 94 ? -7.854 -2.936 -2.349 1.00 86.25 94 GLU A N 1
ATOM 757 C CA . GLU A 1 94 ? -8.538 -1.641 -2.375 1.00 86.25 94 GLU A CA 1
ATOM 758 C C . GLU A 1 94 ? -8.142 -0.768 -1.179 1.00 86.25 94 GLU A C 1
ATOM 760 O O . GLU A 1 94 ? -7.796 0.392 -1.369 1.00 86.25 94 GLU A O 1
ATOM 765 N N . SER A 1 95 ? -8.088 -1.323 0.035 1.00 88.94 95 SER A N 1
ATOM 766 C CA . SER A 1 95 ? -7.738 -0.576 1.250 1.00 88.94 95 SER A CA 1
ATOM 767 C C . SER A 1 95 ? -6.407 0.165 1.136 1.00 88.94 95 SER A C 1
ATOM 769 O O . SER A 1 95 ? -6.334 1.348 1.462 1.00 88.94 95 SER A O 1
ATOM 771 N N . GLU A 1 96 ? -5.356 -0.487 0.636 1.00 89.56 96 GLU A N 1
ATOM 772 C CA . GLU A 1 96 ? -4.033 0.135 0.503 1.00 89.56 96 GLU A CA 1
ATOM 773 C C . GLU A 1 96 ? -3.991 1.137 -0.647 1.00 89.56 96 GLU A C 1
ATOM 775 O O . GLU A 1 96 ? -3.237 2.113 -0.580 1.00 89.56 96 GLU A O 1
ATOM 780 N N . LEU A 1 97 ? -4.803 0.922 -1.686 1.00 86.31 97 LEU A N 1
ATOM 781 C CA . LEU A 1 97 ? -4.947 1.868 -2.784 1.00 86.31 97 LEU A CA 1
ATOM 782 C C . LEU A 1 97 ? -5.530 3.196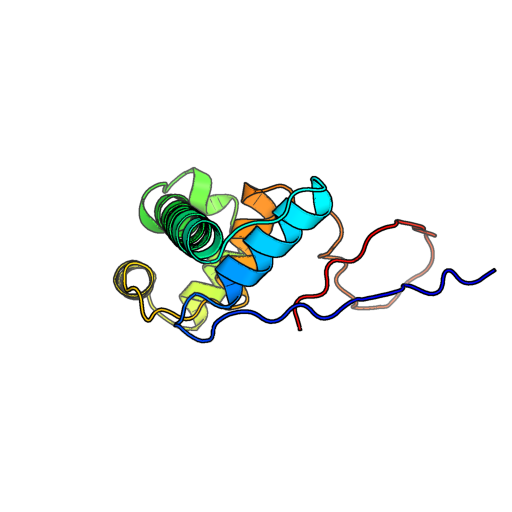 -2.284 1.00 86.31 97 LEU A C 1
ATOM 784 O O . LEU A 1 97 ? -4.979 4.246 -2.595 1.00 86.31 97 LEU A O 1
ATOM 788 N N . LEU A 1 98 ? -6.550 3.151 -1.421 1.00 85.75 98 LEU A N 1
ATOM 789 C CA . LEU A 1 98 ? -7.152 4.352 -0.823 1.00 85.75 98 LEU A CA 1
ATOM 790 C C . LEU A 1 98 ? -6.166 5.163 0.008 1.00 85.75 98 LEU A C 1
ATOM 792 O O . LEU A 1 98 ? -6.166 6.393 -0.030 1.00 85.75 98 LEU A O 1
ATOM 796 N N . VAL A 1 99 ? -5.293 4.474 0.739 1.00 84.38 99 VAL A N 1
ATOM 797 C CA . VAL A 1 99 ? -4.235 5.134 1.507 1.00 84.38 99 VAL A CA 1
ATOM 798 C C . VAL A 1 99 ? -3.184 5.724 0.577 1.00 84.38 99 VAL A C 1
ATOM 800 O O . VAL A 1 99 ? -2.782 6.871 0.748 1.00 84.38 99 VAL A O 1
ATOM 803 N N . SER A 1 100 ? -2.767 4.964 -0.433 1.00 79.12 100 SER A N 1
ATOM 804 C CA . SER A 1 100 ? -1.742 5.388 -1.387 1.00 79.12 100 SER A CA 1
ATOM 805 C C . SER A 1 100 ? -2.184 6.601 -2.208 1.00 79.12 100 SER A C 1
ATOM 807 O O . SER A 1 100 ? -1.384 7.508 -2.423 1.00 79.12 100 SER A O 1
ATOM 809 N N . ASP A 1 101 ? -3.451 6.658 -2.620 1.00 78.38 101 ASP A N 1
ATOM 810 C CA . ASP A 1 101 ? -4.007 7.779 -3.382 1.00 78.38 101 ASP A CA 1
ATOM 811 C C . ASP A 1 101 ? -3.958 9.087 -2.593 1.00 78.38 101 ASP A C 1
ATOM 813 O O . ASP A 1 101 ? -3.549 10.119 -3.136 1.00 78.38 101 ASP A O 1
ATOM 817 N N . LEU A 1 102 ? -4.322 9.036 -1.308 1.00 74.12 102 LEU A N 1
ATOM 818 C CA . LEU A 1 102 ? -4.284 10.200 -0.427 1.00 74.12 102 LEU A CA 1
ATOM 819 C C . LEU A 1 102 ? -2.843 10.568 -0.027 1.00 74.12 102 LEU A C 1
ATOM 821 O O . LEU A 1 102 ? -2.515 11.752 0.006 1.00 74.12 102 LEU A O 1
ATOM 825 N N . LEU A 1 103 ? -1.954 9.590 0.184 1.00 74.19 103 LEU A N 1
ATOM 826 C CA . LEU A 1 103 ? -0.540 9.848 0.499 1.00 74.19 103 LEU A CA 1
ATOM 827 C C . LEU A 1 103 ? 0.223 10.500 -0.652 1.00 74.19 103 LEU A C 1
ATOM 829 O O . LEU A 1 103 ? 1.056 11.383 -0.449 1.00 74.19 103 LEU A O 1
ATOM 833 N N . LEU A 1 104 ? -0.025 10.032 -1.869 1.00 68.38 104 LEU A N 1
ATOM 834 C CA . LEU A 1 104 ? 0.764 10.399 -3.039 1.00 68.38 104 LEU A CA 1
ATOM 835 C C . LEU A 1 104 ? 0.068 11.470 -3.890 1.00 68.38 104 LEU A C 1
ATOM 837 O O . LEU A 1 104 ? 0.623 11.893 -4.905 1.00 68.38 104 LEU A O 1
ATOM 841 N N . HIS A 1 105 ? -1.136 11.903 -3.488 1.00 65.25 105 HIS A N 1
ATOM 842 C CA . HIS A 1 105 ? -2.037 12.754 -4.272 1.00 65.25 105 HIS A CA 1
ATOM 843 C C . HIS A 1 105 ? -2.196 12.258 -5.720 1.00 65.25 105 HIS A C 1
ATOM 845 O O . HIS A 1 105 ? -2.340 13.057 -6.648 1.00 65.25 105 HIS A O 1
ATOM 851 N N . ILE A 1 106 ? -2.128 10.936 -5.929 1.00 53.03 106 ILE A N 1
ATOM 852 C CA . ILE A 1 106 ? -2.068 10.337 -7.270 1.00 53.03 106 ILE A CA 1
ATOM 853 C C . ILE A 1 106 ? -3.347 10.625 -8.048 1.00 53.03 106 ILE A C 1
ATOM 855 O O . ILE A 1 106 ? -3.285 10.814 -9.264 1.00 53.03 106 ILE A O 1
ATOM 859 N N . CYS A 1 107 ? -4.500 10.689 -7.374 1.00 43.16 107 CYS A N 1
ATOM 860 C CA . CYS A 1 107 ? -5.751 10.979 -8.056 1.00 43.16 107 CYS A CA 1
ATOM 861 C C . CYS A 1 107 ? -6.839 11.569 -7.138 1.00 43.16 107 CYS A C 1
ATOM 863 O O . CYS A 1 107 ? -7.627 10.826 -6.562 1.00 43.16 107 CYS A O 1
ATOM 865 N N . PRO A 1 108 ? -6.991 12.904 -7.066 1.00 42.59 108 PRO A N 1
ATOM 866 C CA . PRO A 1 108 ? -8.142 13.519 -6.395 1.00 42.59 108 PRO A CA 1
ATOM 867 C C . PRO A 1 108 ? -9.496 13.272 -7.101 1.00 42.59 108 PRO A C 1
ATOM 869 O O . PRO A 1 108 ? -10.532 13.624 -6.548 1.00 42.59 108 PRO A O 1
ATOM 872 N N . PHE A 1 109 ? -9.518 12.676 -8.306 1.00 37.78 109 PHE A N 1
ATOM 873 C CA . PHE A 1 109 ? -10.730 12.489 -9.126 1.00 37.78 109 PHE A CA 1
ATOM 874 C C . PHE A 1 109 ? -11.152 11.023 -9.376 1.00 37.78 109 PHE A C 1
ATOM 876 O O . PHE A 1 109 ? -12.194 10.815 -9.994 1.00 37.78 109 PHE A O 1
ATOM 883 N N . CYS A 1 110 ? -10.419 10.004 -8.899 1.00 40.81 110 CYS A N 1
ATOM 884 C CA . CYS A 1 110 ? -10.822 8.591 -9.082 1.00 40.81 110 CYS A CA 1
ATOM 885 C C . CYS A 1 110 ? -12.030 8.179 -8.223 1.00 40.81 110 CYS A C 1
ATOM 887 O O . CYS A 1 110 ? -12.710 7.209 -8.543 1.00 40.81 110 CYS A O 1
ATOM 889 N N . TRP A 1 111 ? -12.359 8.955 -7.190 1.00 29.67 111 TRP A N 1
ATOM 890 C CA . TRP A 1 111 ? -13.541 8.761 -6.350 1.00 29.67 111 TRP A CA 1
ATOM 891 C C . TRP A 1 111 ? -14.763 9.539 -6.863 1.00 29.67 111 TRP A C 1
ATOM 893 O O . TRP A 1 111 ? -15.427 10.257 -6.119 1.00 29.67 111 TRP A O 1
ATOM 903 N N . SER A 1 112 ? -15.109 9.409 -8.148 1.00 30.61 112 SER A N 1
ATOM 904 C CA . SER A 1 112 ? -16.480 9.726 -8.564 1.00 30.61 112 SER A CA 1
ATOM 905 C C . SER A 1 112 ? -17.341 8.492 -8.311 1.00 30.61 112 SER A C 1
ATOM 907 O O . SER A 1 112 ? -17.383 7.568 -9.120 1.00 30.61 112 SER A O 1
ATOM 909 N N . LYS A 1 113 ? -17.993 8.456 -7.141 1.00 34.56 113 LYS A N 1
ATOM 910 C CA . LYS A 1 113 ? -19.050 7.483 -6.851 1.00 34.56 113 LYS A CA 1
ATOM 911 C C . LYS A 1 113 ? -20.133 7.608 -7.917 1.00 34.56 113 LYS A C 1
ATOM 913 O O . LYS A 1 113 ? -20.854 8.601 -7.954 1.00 34.56 113 LYS A O 1
ATOM 918 N N . GLU A 1 114 ? -20.288 6.585 -8.745 1.00 32.03 114 GLU A N 1
ATOM 919 C CA . GLU A 1 114 ? -21.425 6.485 -9.650 1.00 32.03 114 GLU A CA 1
ATOM 920 C C . GLU A 1 114 ? -22.582 5.782 -8.921 1.00 32.03 114 GLU A C 1
ATOM 922 O O . GLU A 1 114 ? -22.740 4.568 -8.971 1.00 32.03 114 GLU A O 1
ATOM 927 N N . TRP A 1 115 ? -23.387 6.569 -8.201 1.00 28.98 115 TRP A N 1
ATOM 928 C CA . TRP A 1 115 ? -24.788 6.255 -7.907 1.00 28.98 115 TRP A CA 1
ATOM 929 C C . TRP A 1 115 ? -25.625 7.442 -8.394 1.00 28.98 115 TRP A C 1
ATOM 931 O O . TRP A 1 115 ? -25.640 8.515 -7.796 1.00 28.98 115 TRP A O 1
ATOM 941 N N . SER A 1 116 ? -26.252 7.260 -9.556 1.00 34.88 116 SER A N 1
ATOM 942 C CA . SER A 1 116 ? -27.111 8.240 -10.231 1.00 34.88 116 SER A CA 1
ATOM 943 C C . SER A 1 116 ? -28.381 8.533 -9.426 1.00 34.88 116 SER A C 1
ATOM 945 O O . SER A 1 116 ? -28.955 7.606 -8.860 1.00 34.88 116 SER A O 1
ATOM 947 N N . LEU A 1 117 ? -28.826 9.799 -9.426 1.00 33.38 117 LEU A N 1
ATOM 948 C CA . LEU A 1 117 ? -30.208 10.245 -9.710 1.00 33.38 117 LEU A CA 1
ATOM 949 C C . LEU A 1 117 ? -30.366 11.744 -9.370 1.00 33.38 117 LEU A C 1
ATOM 951 O O . LEU A 1 117 ? -31.001 12.086 -8.380 1.00 33.38 117 LEU A O 1
ATOM 955 N N . SER A 1 118 ? -29.776 12.649 -10.162 1.00 33.62 118 SER A N 1
ATOM 956 C CA . SER A 1 118 ? -30.323 13.991 -10.489 1.00 33.62 118 SER A CA 1
ATOM 957 C C . SER A 1 118 ? -29.254 14.926 -11.072 1.00 33.62 118 SER A C 1
ATOM 959 O O . SER A 1 118 ? -28.448 15.507 -10.365 1.00 33.62 118 SER A O 1
ATOM 961 N N . GLY A 1 119 ? -29.302 15.082 -12.398 1.00 41.06 119 GLY A N 1
ATOM 962 C CA . GLY A 1 119 ? -29.163 16.372 -13.079 1.00 41.06 119 GLY A CA 1
ATOM 963 C C . GLY A 1 119 ? -27.893 17.206 -12.873 1.00 41.06 119 GLY A C 1
ATOM 964 O O . GLY A 1 119 ? -27.809 17.981 -11.934 1.00 41.06 119 GLY A O 1
ATOM 965 N N . LEU A 1 120 ? -27.061 17.199 -13.924 1.00 38.03 120 LEU A N 1
ATOM 966 C CA . LEU A 1 120 ? -26.147 18.269 -14.356 1.00 38.03 120 LEU A CA 1
ATOM 967 C C . LEU A 1 120 ? -24.937 18.557 -13.454 1.00 38.03 120 LEU A C 1
ATOM 969 O O . LEU A 1 120 ? -25.061 19.179 -12.412 1.00 38.03 120 LEU A O 1
ATOM 973 N N . LEU A 1 121 ? -23.743 18.241 -13.969 1.00 24.92 121 LEU A N 1
ATOM 974 C CA . LEU A 1 121 ? -22.647 19.196 -14.185 1.00 24.92 121 LEU A CA 1
ATOM 975 C C . LEU A 1 121 ? -21.547 18.510 -15.012 1.00 24.92 121 LEU A C 1
ATOM 977 O O . LEU A 1 121 ? -21.091 17.411 -14.713 1.00 24.92 121 LEU A O 1
ATOM 981 N N . THR A 1 122 ? -21.153 19.153 -16.106 1.00 34.22 122 THR A N 1
ATOM 982 C CA . THR A 1 122 ? -20.077 18.712 -16.993 1.00 34.22 122 THR A CA 1
ATOM 983 C C . THR A 1 122 ? -18.730 18.823 -16.281 1.00 34.22 122 THR A C 1
ATOM 985 O O . THR A 1 122 ? -18.269 19.934 -16.028 1.00 34.22 122 THR A O 1
ATOM 988 N N . ALA A 1 123 ? -18.066 17.698 -16.024 1.00 27.22 123 ALA A N 1
ATOM 989 C CA . ALA A 1 123 ? -16.661 17.668 -15.637 1.00 27.22 123 ALA A CA 1
ATOM 990 C C . ALA A 1 123 ? -15.862 16.973 -16.746 1.00 27.22 123 ALA A C 1
ATOM 992 O O . ALA A 1 123 ? -15.862 15.755 -16.884 1.00 27.22 123 ALA A O 1
ATOM 993 N N . SER A 1 124 ? -15.210 17.775 -17.585 1.00 36.53 124 SER A N 1
ATOM 994 C CA . SER A 1 124 ? -14.170 17.301 -18.495 1.00 36.53 124 SER A CA 1
ATOM 995 C C . SER A 1 124 ? -12.852 17.332 -17.735 1.00 36.53 124 SER A C 1
ATOM 997 O O . SER A 1 124 ? -12.268 18.406 -17.622 1.00 36.53 124 SER A O 1
ATOM 999 N N . LEU A 1 125 ? -12.368 16.193 -17.242 1.00 29.67 125 LEU A N 1
ATOM 1000 C CA . LEU A 1 125 ? -11.059 16.099 -16.595 1.00 29.67 125 LEU A CA 1
ATOM 1001 C C . LEU A 1 125 ? -10.293 14.866 -17.076 1.00 29.67 125 LEU A C 1
ATOM 1003 O O . LEU A 1 125 ? -10.842 13.803 -17.337 1.00 29.67 125 LEU A O 1
ATOM 1007 N N . HIS A 1 126 ? -9.018 15.127 -17.328 1.00 34.91 126 HIS A N 1
ATOM 1008 C CA . HIS A 1 126 ? -8.067 14.353 -18.106 1.00 34.91 126 HIS A CA 1
ATOM 1009 C C . HIS A 1 126 ? -7.216 13.499 -17.155 1.00 34.91 126 HIS A C 1
ATOM 1011 O O . HIS A 1 126 ? -6.946 13.923 -16.033 1.00 34.91 126 HIS A O 1
ATOM 1017 N N . THR A 1 127 ? -6.749 12.360 -17.675 1.00 34.59 127 THR A N 1
ATOM 1018 C CA . THR A 1 127 ? -5.794 11.387 -17.106 1.00 34.59 127 THR A CA 1
ATOM 1019 C C . THR A 1 127 ? -6.335 10.463 -16.013 1.00 34.59 127 THR A C 1
ATOM 1021 O O . THR A 1 127 ? -6.104 10.635 -14.823 1.00 34.59 127 THR A O 1
ATOM 1024 N N . SER A 1 128 ? -7.019 9.427 -16.499 1.00 34.75 128 SER A N 1
ATOM 1025 C CA . SER A 1 128 ? -7.433 8.213 -15.803 1.00 34.75 128 SER A CA 1
ATOM 1026 C C . SER A 1 128 ? -6.228 7.318 -15.470 1.00 34.75 128 SER A C 1
ATOM 1028 O O . SER A 1 128 ? -5.494 6.911 -16.371 1.00 34.75 128 SER A O 1
ATOM 1030 N N . PHE A 1 129 ? -6.051 6.962 -14.195 1.00 34.12 129 PHE A N 1
ATOM 1031 C CA . PHE A 1 129 ? -5.304 5.771 -13.780 1.00 34.12 129 PHE A CA 1
ATOM 1032 C C . PHE A 1 129 ? -6.331 4.699 -13.423 1.00 34.12 129 PHE A C 1
ATOM 1034 O O . PHE A 1 129 ? -7.091 4.861 -12.476 1.00 34.12 129 PHE A O 1
ATOM 1041 N N . LYS A 1 130 ? -6.390 3.622 -14.209 1.00 34.12 130 LYS A N 1
ATOM 1042 C CA . LYS A 1 130 ? -7.229 2.457 -13.921 1.00 34.12 130 LYS A CA 1
ATOM 1043 C C . LYS A 1 130 ? -6.296 1.287 -13.631 1.00 34.12 130 LYS A C 1
ATOM 1045 O O . LYS A 1 130 ? -5.671 0.761 -14.550 1.00 34.12 130 LYS A O 1
ATOM 1050 N N . LEU A 1 131 ? -6.145 0.949 -12.353 1.00 30.83 131 LEU A N 1
ATOM 1051 C CA . LEU A 1 131 ? -5.558 -0.324 -11.939 1.00 30.83 131 LEU A CA 1
ATOM 1052 C C . LEU A 1 131 ? -6.571 -1.416 -12.302 1.00 30.83 131 LEU A C 1
ATOM 1054 O O . LEU A 1 131 ? -7.729 -1.341 -11.894 1.00 30.83 131 LEU A O 1
ATOM 1058 N N . ILE A 1 132 ? -6.154 -2.337 -13.173 1.00 32.84 132 ILE A N 1
ATOM 1059 C CA . ILE A 1 132 ? -6.913 -3.534 -13.565 1.00 32.84 132 ILE A CA 1
ATOM 1060 C C . ILE A 1 132 ? -6.594 -4.639 -12.566 1.00 32.84 132 ILE A C 1
ATOM 1062 O O . ILE A 1 132 ? -5.389 -4.776 -12.248 1.00 32.84 132 ILE A O 1
#

Radius of gyration: 16.44 Å; Cα contacts (8 Å, |Δi|>4): 103; chains: 1; bounding box: 46×31×46 Å

Sequence (132 aa):
MRKIECYSVQKVAGDGRCLFRALVKGMAFNKGTSLNPREERENADDLRMAVKEVICENVKERRQYEEALVAITVEESLKRYCQRIERPDFWGGESELLVSDLLLHICPFCWSKEWSLSGLLTASLHTSFKLI

Mean predicted aligned error: 10.66 Å

pLDDT: mean 74.84, std 22.07, range [24.92, 93.94]

Solvent-accessible surface area (backbone atoms only — not comparable to full-atom values): 8418 Å² total; per-residue (Å²): 134,84,83,77,84,85,83,82,92,77,91,68,65,90,65,30,46,36,54,43,30,49,52,50,51,50,53,29,50,76,70,75,43,85,75,52,80,63,56,38,48,51,54,19,53,50,51,50,49,51,50,44,44,40,69,66,68,34,78,75,63,32,65,78,39,50,70,29,49,49,53,46,50,73,76,39,57,65,72,59,50,56,63,42,63,72,40,73,73,38,69,67,57,69,40,54,47,54,46,48,31,68,75,66,61,72,51,94,68,77,80,66,79,88,75,89,89,81,81,89,80,92,78,91,79,84,85,86,85,80,89,128

Secondary structure (DSSP, 8-state):
--------PPP---SS-HHHHHHHHHHHHHTT----HHHHHHHHHHHHHHHHIIIII-TTGGGGGHHHHHHHHHHS-HHHHHHHHTSTTPPP-HHHHHHHHHHHT--TTS-------S--------------

Organism: NCBI:txid262757

Foldseek 3Di:
DDPDDDDDDDDDDPQLLRVLLLVVQVVCVVVVHGDDNVRSLVSSLVLLVVLLCQCPPPPPNNVVLVVLVVVDVVVHDSVVVSVQSNDSNHHDDDSSVSVSCVVVVVDPPPPPDPDDDDDDDDDDDDDDDDDD

InterPro domains:
  IPR003323 OTU domain [PF02338] (14-99)
  IPR003323 OTU domain [PS50802] (7-132)
  IPR038765 Papain-like cysteine peptidase superfamily [SSF54001] (7-98)